Protein AF-A0AAP1FD52-F1 (afdb_monomer)

Solvent-accessible surface area (backbone atoms only — not comparable to full-atom values): 4384 Å² total; per-residue (Å²): 133,74,66,72,75,38,69,67,49,49,51,50,52,51,52,54,50,29,62,76,71,72,48,92,81,88,76,55,76,68,56,48,50,56,46,39,76,76,50,58,89,62,78,91,75,90,82,72,54,71,70,54,52,53,48,29,52,76,69,67,47,61,91,56,83,87,126

Mean predicted aligned error: 7.57 Å

Structure (mmCIF, N/CA/C/O backbone):
data_AF-A0AAP1FD52-F1
#
_entry.id   AF-A0AAP1FD52-F1
#
loop_
_atom_site.group_PDB
_atom_site.id
_atom_site.type_symbol
_atom_site.label_atom_id
_atom_site.label_alt_id
_atom_site.label_comp_id
_atom_site.label_asym_id
_atom_site.label_entity_id
_atom_site.label_seq_id
_atom_site.pdbx_PDB_ins_code
_atom_site.Cartn_x
_atom_site.Cartn_y
_atom_site.Cartn_z
_atom_site.occupancy
_atom_site.B_iso_or_equiv
_atom_site.auth_seq_id
_atom_site.auth_comp_id
_atom_site.auth_asym_id
_atom_site.auth_atom_id
_atom_site.pdbx_PDB_model_num
ATOM 1 N N . MET A 1 1 ? 24.969 7.772 -4.261 1.00 68.81 1 MET A N 1
ATOM 2 C CA . MET A 1 1 ? 24.209 6.818 -5.097 1.00 68.81 1 MET A CA 1
ATOM 3 C C . MET A 1 1 ? 22.890 7.476 -5.437 1.00 68.81 1 MET A C 1
ATOM 5 O O . MET A 1 1 ? 22.299 8.079 -4.552 1.00 68.81 1 MET A O 1
ATOM 9 N N . ASP A 1 2 ? 22.480 7.439 -6.699 1.00 80.06 2 ASP A N 1
ATOM 10 C CA . ASP A 1 2 ? 21.197 8.004 -7.113 1.00 80.06 2 ASP A CA 1
ATOM 11 C C . ASP A 1 2 ? 20.092 6.963 -6.895 1.00 80.06 2 ASP A C 1
ATOM 13 O O . ASP A 1 2 ? 19.970 6.000 -7.653 1.00 80.06 2 ASP A O 1
ATOM 17 N N . ASN A 1 3 ? 19.314 7.145 -5.828 1.00 82.62 3 ASN A N 1
ATOM 18 C CA . ASN A 1 3 ? 18.265 6.206 -5.437 1.00 82.62 3 ASN A CA 1
ATOM 19 C C . ASN A 1 3 ? 17.087 6.203 -6.423 1.00 82.62 3 ASN A C 1
ATOM 21 O O . ASN A 1 3 ? 16.344 5.226 -6.460 1.00 82.62 3 ASN A O 1
ATOM 25 N N . SER A 1 4 ? 16.920 7.240 -7.253 1.00 79.38 4 SER A N 1
ATOM 26 C CA . SER A 1 4 ? 15.824 7.308 -8.234 1.00 79.38 4 SER A CA 1
ATOM 27 C C . SER A 1 4 ? 15.921 6.228 -9.319 1.00 79.38 4 SER A C 1
ATOM 29 O O . SER A 1 4 ? 14.920 5.858 -9.928 1.00 79.38 4 SER A O 1
ATOM 31 N N . LYS A 1 5 ? 17.122 5.674 -9.523 1.00 88.38 5 LYS A N 1
ATOM 32 C CA . LYS A 1 5 ? 17.395 4.611 -10.497 1.00 88.38 5 LYS A CA 1
ATOM 33 C C . LYS A 1 5 ? 17.098 3.209 -9.974 1.00 88.38 5 LYS A C 1
ATOM 35 O O . LYS A 1 5 ? 17.233 2.247 -10.725 1.00 88.38 5 LYS A O 1
ATOM 40 N N . LEU A 1 6 ? 16.728 3.069 -8.700 1.00 89.81 6 LEU A N 1
ATOM 41 C CA . LEU A 1 6 ? 16.326 1.776 -8.162 1.00 89.81 6 LEU A CA 1
ATOM 42 C C . LEU A 1 6 ? 14.988 1.359 -8.796 1.00 89.81 6 LEU A C 1
ATOM 44 O O . LEU A 1 6 ? 14.053 2.163 -8.777 1.00 89.81 6 LEU A O 1
ATOM 48 N N . PRO A 1 7 ? 14.859 0.116 -9.296 1.00 89.25 7 PRO A N 1
ATOM 49 C CA . PRO A 1 7 ? 13.640 -0.346 -9.962 1.00 89.25 7 PRO A CA 1
ATOM 50 C C . PRO A 1 7 ? 12.363 -0.111 -9.145 1.00 89.25 7 PRO A C 1
ATOM 52 O O . PRO A 1 7 ? 11.371 0.376 -9.675 1.00 89.25 7 PRO A O 1
ATOM 55 N N . ILE A 1 8 ? 12.408 -0.354 -7.830 1.00 90.75 8 ILE A N 1
ATOM 56 C CA . ILE A 1 8 ? 11.268 -0.119 -6.932 1.00 90.75 8 ILE A CA 1
ATOM 57 C C . ILE A 1 8 ? 10.801 1.344 -6.937 1.00 90.75 8 ILE A C 1
ATOM 59 O O . ILE A 1 8 ? 9.603 1.611 -6.975 1.00 90.75 8 ILE A O 1
ATOM 63 N N . ASN A 1 9 ? 11.727 2.303 -6.977 1.00 91.31 9 ASN A N 1
ATOM 64 C CA . ASN A 1 9 ? 11.389 3.725 -6.947 1.00 91.31 9 ASN A CA 1
ATOM 65 C C . ASN A 1 9 ? 10.759 4.183 -8.267 1.00 91.31 9 ASN A C 1
ATOM 67 O O . ASN A 1 9 ? 9.870 5.031 -8.260 1.00 91.31 9 ASN A O 1
ATOM 71 N N . GLN A 1 10 ? 11.158 3.580 -9.387 1.00 92.38 10 GLN A N 1
ATOM 72 C CA . GLN A 1 10 ? 10.538 3.824 -10.691 1.00 92.38 10 GLN A CA 1
ATOM 73 C C . GLN A 1 10 ? 9.117 3.250 -10.757 1.00 92.38 10 GLN A C 1
ATOM 75 O O . GLN A 1 10 ? 8.210 3.903 -11.276 1.00 92.38 10 GLN A O 1
ATOM 80 N N . ILE A 1 11 ? 8.906 2.062 -10.181 1.00 92.81 11 ILE A N 1
ATOM 81 C CA . ILE A 1 11 ? 7.579 1.444 -10.077 1.00 92.81 11 ILE A CA 1
ATOM 82 C C . ILE A 1 11 ? 6.661 2.301 -9.191 1.00 92.81 11 ILE A C 1
ATOM 84 O O . ILE A 1 11 ? 5.551 2.628 -9.604 1.00 92.81 11 ILE A O 1
ATOM 88 N N . ILE A 1 12 ? 7.134 2.737 -8.016 1.00 92.38 12 ILE A N 1
ATOM 89 C CA . ILE A 1 12 ? 6.371 3.614 -7.110 1.00 92.38 12 ILE A CA 1
ATOM 90 C C . ILE A 1 12 ? 6.018 4.943 -7.790 1.00 92.38 12 ILE A C 1
ATOM 92 O O . ILE A 1 12 ? 4.883 5.402 -7.677 1.00 92.38 12 ILE A O 1
ATOM 96 N N . ALA A 1 13 ? 6.952 5.554 -8.525 1.00 94.31 13 ALA A N 1
ATOM 97 C CA . ALA A 1 13 ? 6.687 6.796 -9.247 1.00 94.31 13 ALA A CA 1
ATOM 98 C C . ALA A 1 13 ? 5.549 6.637 -10.268 1.00 94.31 13 ALA A C 1
ATOM 100 O O . ALA A 1 13 ? 4.652 7.474 -10.312 1.00 94.31 13 ALA A O 1
ATOM 101 N N . ARG A 1 14 ? 5.538 5.533 -11.026 1.00 94.75 14 ARG A N 1
ATOM 102 C CA . ARG A 1 14 ? 4.457 5.218 -11.974 1.00 94.75 14 ARG A CA 1
ATOM 103 C C . ARG A 1 14 ? 3.119 4.958 -11.288 1.00 94.75 14 ARG A C 1
ATOM 105 O O . ARG A 1 14 ? 2.098 5.416 -11.786 1.00 94.75 14 ARG A O 1
ATOM 112 N N . ILE A 1 15 ? 3.116 4.256 -10.153 1.00 94.56 15 ILE A N 1
ATOM 113 C CA . ILE A 1 15 ? 1.900 4.048 -9.349 1.00 94.56 15 ILE A CA 1
ATOM 114 C C . ILE A 1 15 ? 1.329 5.394 -8.897 1.00 94.56 15 ILE A C 1
ATOM 116 O O . ILE A 1 15 ? 0.136 5.636 -9.059 1.00 94.56 15 ILE A O 1
ATOM 120 N N . ASN A 1 16 ? 2.175 6.281 -8.367 1.00 95.06 16 ASN A N 1
ATOM 121 C CA . ASN A 1 16 ? 1.750 7.598 -7.893 1.00 95.06 16 ASN A CA 1
ATOM 122 C C . ASN A 1 16 ? 1.204 8.472 -9.026 1.00 95.06 16 ASN A C 1
ATOM 124 O O . ASN A 1 16 ? 0.213 9.175 -8.833 1.00 95.06 16 ASN A O 1
ATOM 128 N N . ASP A 1 17 ? 1.837 8.429 -10.197 1.00 96.56 17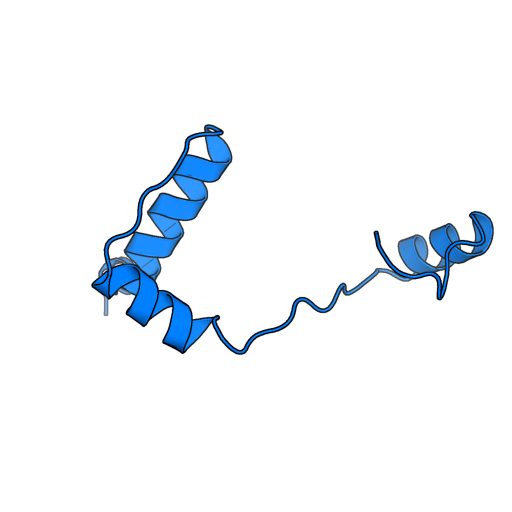 ASP A N 1
ATOM 129 C CA . ASP A 1 17 ? 1.399 9.193 -11.360 1.00 96.56 17 ASP A CA 1
ATOM 130 C C . ASP A 1 17 ? 0.051 8.691 -11.898 1.00 96.56 17 ASP A C 1
ATOM 132 O O . ASP A 1 17 ? -0.883 9.480 -12.042 1.00 96.56 17 ASP A O 1
ATOM 136 N N . ALA A 1 18 ? -0.108 7.375 -12.071 1.00 96.31 18 ALA A N 1
ATOM 137 C CA . ALA A 1 18 ? -1.377 6.776 -12.482 1.00 96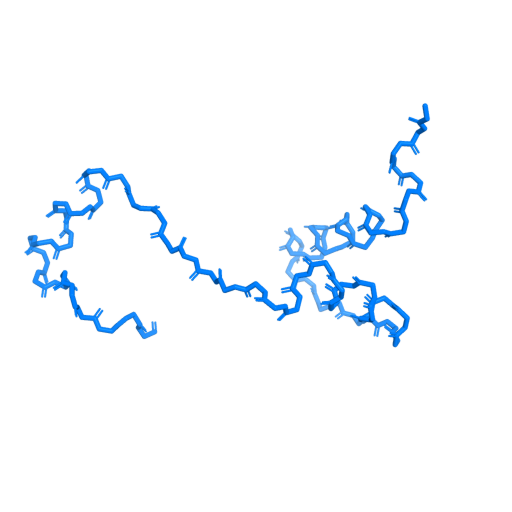.31 18 ALA A CA 1
ATOM 138 C C . ALA A 1 18 ? -2.500 7.065 -11.468 1.00 96.31 18 ALA A C 1
ATOM 140 O O . ALA A 1 18 ? -3.604 7.446 -11.851 1.00 96.31 18 ALA A O 1
ATOM 141 N N . ALA A 1 19 ? -2.212 6.969 -10.163 1.00 95.75 19 ALA A N 1
ATOM 142 C CA . ALA A 1 19 ? -3.174 7.284 -9.107 1.00 95.75 19 ALA A CA 1
ATOM 143 C C . ALA A 1 19 ? -3.611 8.756 -9.131 1.00 95.75 19 ALA A C 1
ATOM 145 O O . ALA A 1 19 ? -4.787 9.055 -8.925 1.00 95.75 19 ALA A O 1
ATOM 146 N N . LYS A 1 20 ? -2.683 9.679 -9.412 1.00 97.12 20 LYS A N 1
ATOM 147 C CA . LYS A 1 20 ? -2.971 11.114 -9.514 1.00 97.12 20 LYS A CA 1
ATOM 148 C C . LYS A 1 20 ? -3.892 11.441 -10.692 1.00 97.12 20 LYS A C 1
ATOM 150 O O . LYS A 1 20 ? -4.707 12.354 -10.577 1.00 97.12 20 LYS A O 1
ATOM 155 N N . HIS A 1 21 ? -3.770 10.704 -11.793 1.00 96.31 21 HIS A N 1
ATOM 156 C CA . HIS A 1 21 ? -4.564 10.912 -13.007 1.00 96.31 21 HIS A CA 1
ATOM 157 C C . HIS A 1 21 ? -5.791 9.987 -13.106 1.00 96.31 21 HIS A C 1
ATOM 159 O O . HIS A 1 21 ? -6.607 10.149 -14.009 1.00 96.31 21 HIS A O 1
ATOM 165 N N . GLY A 1 22 ? -5.971 9.061 -12.156 1.00 94.44 22 GLY A N 1
ATOM 166 C CA . GLY A 1 22 ? -7.086 8.110 -12.149 1.00 94.44 22 GLY A CA 1
ATOM 167 C C . GLY A 1 22 ? -6.985 7.047 -13.247 1.00 94.44 22 GLY A C 1
ATOM 168 O O . GLY A 1 22 ? -8.004 6.552 -13.725 1.00 94.44 22 GLY A O 1
ATOM 169 N N . GLU A 1 23 ? -5.767 6.714 -13.668 1.00 96.00 23 GLU A N 1
ATOM 170 C CA . GLU A 1 23 ? -5.503 5.817 -14.788 1.00 96.00 23 GLU A CA 1
ATOM 171 C C . GLU A 1 23 ? -5.266 4.376 -14.325 1.00 96.00 23 GLU A C 1
ATOM 173 O O . GLU A 1 23 ? -4.711 4.109 -13.256 1.00 96.00 23 GLU A O 1
ATOM 178 N N . ALA A 1 24 ? -5.665 3.419 -15.164 1.00 95.06 24 ALA A N 1
ATOM 179 C CA . ALA A 1 24 ? -5.329 2.020 -14.947 1.00 95.06 24 ALA A CA 1
ATOM 180 C C . ALA A 1 24 ? -3.835 1.785 -15.222 1.00 95.06 24 ALA A C 1
ATOM 182 O O . ALA A 1 24 ? -3.307 2.213 -16.247 1.00 95.06 24 ALA A O 1
ATOM 183 N N . LEU A 1 25 ? -3.169 1.040 -14.338 1.00 95.31 25 LEU A N 1
ATOM 184 C CA . LEU A 1 25 ? -1.765 0.666 -14.489 1.00 95.31 25 LEU A CA 1
ATOM 185 C C . LEU A 1 25 ? -1.637 -0.851 -14.638 1.00 95.31 25 LEU A C 1
ATOM 187 O O . LEU A 1 25 ? -2.058 -1.607 -13.763 1.00 95.31 25 LEU A O 1
ATOM 191 N N . VAL A 1 26 ? -1.011 -1.295 -15.728 1.00 94.81 26 VAL A N 1
ATOM 192 C CA . VAL A 1 26 ? -0.613 -2.695 -15.921 1.00 94.81 26 VAL A CA 1
ATOM 193 C C . VAL A 1 26 ? 0.857 -2.843 -15.538 1.00 94.81 26 VAL A C 1
ATOM 195 O O . VAL A 1 26 ? 1.709 -2.083 -16.002 1.00 94.81 26 VAL A O 1
ATOM 198 N N . LEU A 1 27 ? 1.144 -3.826 -14.687 1.00 93.00 27 LEU A N 1
ATOM 199 C CA . LEU A 1 27 ? 2.494 -4.177 -14.259 1.00 93.00 27 LEU A CA 1
ATOM 200 C C . LEU A 1 27 ? 2.945 -5.468 -14.939 1.00 93.00 27 LEU A C 1
ATOM 202 O O . LEU A 1 27 ? 2.161 -6.396 -15.140 1.00 93.00 27 LEU A O 1
ATOM 206 N N . THR A 1 28 ? 4.227 -5.536 -15.273 1.00 95.31 28 THR A N 1
ATOM 207 C CA . THR A 1 28 ? 4.867 -6.760 -15.760 1.00 95.31 28 THR A CA 1
ATOM 208 C C . THR A 1 28 ? 5.081 -7.758 -14.621 1.00 95.31 28 THR A C 1
ATOM 210 O O . THR A 1 28 ? 5.112 -7.392 -13.446 1.00 95.31 28 THR A O 1
ATOM 213 N N . ALA A 1 29 ? 5.289 -9.034 -14.959 1.00 95.44 29 ALA A N 1
ATOM 214 C CA . ALA A 1 29 ? 5.537 -10.080 -13.963 1.00 95.44 29 ALA A CA 1
ATOM 215 C C . ALA A 1 29 ? 6.750 -9.778 -13.059 1.00 95.44 29 ALA A C 1
ATOM 217 O O . ALA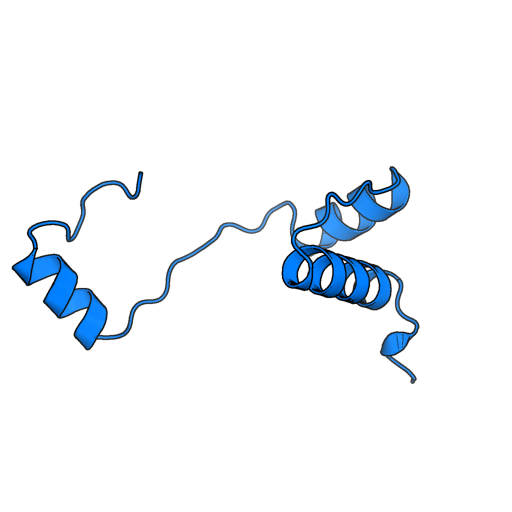 A 1 29 ? 6.721 -10.078 -11.865 1.00 95.44 29 ALA A O 1
ATOM 218 N N . GLU A 1 30 ? 7.796 -9.151 -13.605 1.00 93.69 30 GLU A N 1
ATOM 219 C CA . GLU A 1 30 ? 8.989 -8.789 -12.834 1.00 93.69 30 GLU A CA 1
ATOM 220 C C . GLU A 1 30 ? 8.703 -7.649 -11.847 1.00 93.69 30 GLU A C 1
ATOM 222 O O . GLU A 1 30 ? 9.087 -7.718 -10.682 1.00 93.69 30 GLU A O 1
ATOM 227 N N . GLU A 1 31 ? 7.949 -6.631 -12.267 1.00 93.12 31 GLU A N 1
ATOM 228 C CA . GLU A 1 31 ? 7.545 -5.525 -11.389 1.00 93.12 31 GLU A CA 1
ATOM 229 C C . GLU A 1 31 ? 6.641 -6.004 -10.252 1.00 93.12 31 GLU A C 1
ATOM 231 O O . GLU A 1 31 ? 6.808 -5.581 -9.107 1.00 93.12 31 GLU A O 1
ATOM 236 N N . VAL A 1 32 ? 5.733 -6.941 -10.545 1.00 92.88 32 VAL A N 1
ATOM 237 C CA . VAL A 1 32 ? 4.897 -7.593 -9.528 1.00 92.88 32 VAL A CA 1
ATOM 238 C C . VAL A 1 32 ? 5.766 -8.327 -8.506 1.00 92.88 32 VAL A C 1
ATOM 240 O O . VAL A 1 32 ? 5.522 -8.218 -7.307 1.00 92.88 32 VAL A O 1
ATOM 243 N N . LYS A 1 33 ? 6.810 -9.035 -8.946 1.00 94.50 33 LYS A N 1
ATOM 244 C CA . LYS A 1 33 ? 7.726 -9.754 -8.050 1.00 94.50 33 LYS A CA 1
ATOM 245 C C . LYS A 1 33 ? 8.531 -8.806 -7.158 1.00 94.50 33 LYS A C 1
ATOM 247 O O . LYS A 1 33 ? 8.686 -9.080 -5.967 1.00 94.50 33 LYS A O 1
ATOM 252 N N . ILE A 1 34 ? 9.008 -7.693 -7.716 1.00 92.12 34 ILE A N 1
ATOM 253 C CA . ILE A 1 34 ? 9.723 -6.648 -6.971 1.00 92.12 34 ILE A CA 1
ATOM 254 C C . ILE A 1 34 ? 8.810 -6.053 -5.892 1.00 92.12 34 ILE A C 1
ATOM 256 O O . ILE A 1 34 ? 9.187 -6.028 -4.722 1.00 92.12 34 ILE A O 1
ATOM 260 N N . LEU A 1 35 ? 7.583 -5.662 -6.252 1.00 90.44 35 LEU A N 1
ATOM 261 C CA . LEU A 1 35 ? 6.609 -5.153 -5.284 1.00 90.44 35 LEU A CA 1
ATOM 262 C C . LEU A 1 35 ? 6.243 -6.203 -4.236 1.00 90.44 35 LEU A C 1
ATOM 264 O O . LEU A 1 35 ? 6.207 -5.890 -3.054 1.00 90.44 35 LEU A O 1
ATOM 268 N N . SER A 1 36 ? 6.011 -7.455 -4.631 1.00 91.94 36 SER A N 1
ATOM 269 C CA . SER A 1 36 ? 5.656 -8.522 -3.692 1.00 91.94 36 SER A CA 1
ATOM 270 C C . SER A 1 36 ? 6.743 -8.753 -2.645 1.00 91.94 36 SER A C 1
ATOM 272 O O . SER A 1 36 ? 6.416 -9.008 -1.491 1.00 91.94 36 SER A O 1
ATOM 274 N N . LYS A 1 37 ? 8.023 -8.640 -3.013 1.00 90.50 37 LYS A N 1
ATOM 275 C CA . LYS A 1 37 ? 9.133 -8.761 -2.060 1.00 90.50 37 LYS A CA 1
ATOM 276 C C . LYS A 1 37 ? 9.114 -7.643 -1.016 1.00 90.50 37 LYS A C 1
ATOM 278 O O . LYS A 1 37 ? 9.416 -7.884 0.150 1.00 90.50 37 LYS A O 1
ATOM 283 N N . ASP A 1 38 ? 8.757 -6.434 -1.440 1.00 84.88 38 ASP A N 1
ATOM 284 C CA . ASP A 1 38 ? 8.834 -5.256 -0.586 1.00 84.88 38 ASP A CA 1
ATOM 285 C C . ASP A 1 38 ? 7.538 -4.992 0.182 1.00 84.88 38 ASP A C 1
ATOM 287 O O . ASP A 1 38 ? 7.611 -4.496 1.299 1.00 84.88 38 ASP A O 1
ATOM 291 N N . ILE A 1 39 ? 6.356 -5.308 -0.347 1.00 86.81 39 ILE A N 1
ATOM 292 C CA . ILE A 1 39 ? 5.059 -4.997 0.282 1.00 86.81 39 ILE A CA 1
ATOM 293 C C . ILE A 1 39 ? 4.077 -6.173 0.335 1.00 86.81 39 ILE A C 1
ATOM 295 O O . ILE A 1 39 ? 3.033 -6.033 0.960 1.00 86.81 39 ILE A O 1
ATOM 299 N N . GLY A 1 40 ? 4.392 -7.322 -0.271 1.00 85.69 40 GLY A N 1
ATOM 300 C CA . GLY A 1 40 ? 3.451 -8.445 -0.402 1.00 85.69 40 GLY A CA 1
ATOM 301 C C . GLY A 1 40 ? 2.991 -9.037 0.931 1.00 85.69 40 GLY A C 1
ATOM 302 O O . GLY A 1 40 ? 1.819 -9.361 1.077 1.00 85.69 40 GLY A O 1
ATOM 303 N N . ASP A 1 41 ? 3.882 -9.089 1.922 1.00 87.62 41 ASP A N 1
ATOM 304 C CA . ASP A 1 41 ? 3.569 -9.608 3.263 1.00 87.62 41 ASP A CA 1
ATOM 305 C C . ASP A 1 41 ? 3.126 -8.511 4.248 1.00 87.62 41 ASP A C 1
ATOM 307 O O . ASP A 1 41 ? 2.948 -8.761 5.443 1.00 87.62 41 ASP A O 1
ATOM 311 N N . LYS A 1 42 ? 2.991 -7.261 3.786 1.00 86.56 42 LYS A N 1
ATOM 312 C CA . LYS A 1 42 ? 2.608 -6.142 4.650 1.00 86.56 42 LYS A CA 1
ATOM 313 C C . LYS A 1 42 ? 1.090 -6.034 4.742 1.00 86.56 42 LYS A C 1
ATOM 315 O O . LYS A 1 42 ? 0.376 -6.128 3.749 1.00 86.56 42 LYS A O 1
ATOM 320 N N . VAL A 1 43 ? 0.605 -5.749 5.947 1.00 82.06 43 VAL A N 1
ATOM 321 C CA . VAL A 1 43 ? -0.803 -5.436 6.207 1.00 82.06 43 VAL A CA 1
ATOM 322 C C . VAL A 1 43 ? -0.964 -3.951 6.504 1.00 82.06 43 VAL A C 1
ATOM 324 O O . VAL A 1 43 ? -0.107 -3.331 7.135 1.00 82.06 43 VAL A O 1
ATOM 327 N N . PHE A 1 44 ? -2.071 -3.369 6.048 1.00 83.12 44 PHE A N 1
ATOM 328 C CA . PHE A 1 44 ? -2.423 -1.999 6.392 1.00 83.12 44 PHE A CA 1
ATOM 329 C C . PHE A 1 44 ? -2.889 -1.932 7.850 1.00 83.12 44 PHE A C 1
ATOM 331 O O . PHE A 1 44 ? -3.866 -2.578 8.226 1.00 83.12 44 PHE A O 1
ATOM 338 N N . ILE A 1 45 ? -2.197 -1.131 8.660 1.00 84.12 45 ILE A N 1
ATOM 339 C CA . ILE A 1 45 ? -2.591 -0.826 10.036 1.00 84.12 45 ILE A CA 1
ATOM 340 C C . ILE A 1 45 ? -3.010 0.648 10.069 1.00 84.12 45 ILE A C 1
ATOM 342 O O . ILE A 1 45 ? -2.140 1.517 9.968 1.00 84.12 45 ILE A O 1
ATOM 346 N N . PRO A 1 46 ? -4.314 0.960 10.185 1.00 80.62 46 PRO A N 1
ATOM 347 C CA . PRO A 1 46 ? -4.759 2.340 10.299 1.00 80.62 46 PRO A CA 1
ATOM 348 C C . PRO A 1 46 ? -4.282 2.918 11.632 1.00 80.62 46 PRO A C 1
ATOM 350 O O . PRO A 1 46 ? -4.706 2.478 12.701 1.00 80.62 46 PRO A O 1
ATOM 35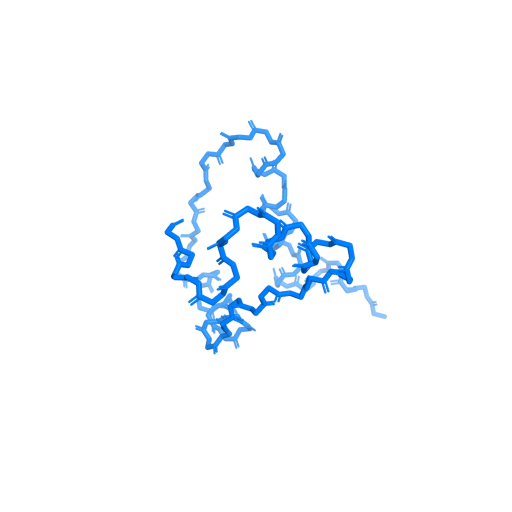3 N N . VAL A 1 47 ? -3.406 3.917 11.565 1.00 87.44 47 VAL A N 1
ATOM 354 C CA . VAL A 1 47 ? -3.032 4.727 12.726 1.00 87.44 47 VAL A CA 1
ATOM 355 C C . VAL A 1 47 ? -3.939 5.945 12.741 1.00 87.44 47 VAL A C 1
ATOM 357 O O . VAL A 1 47 ? -3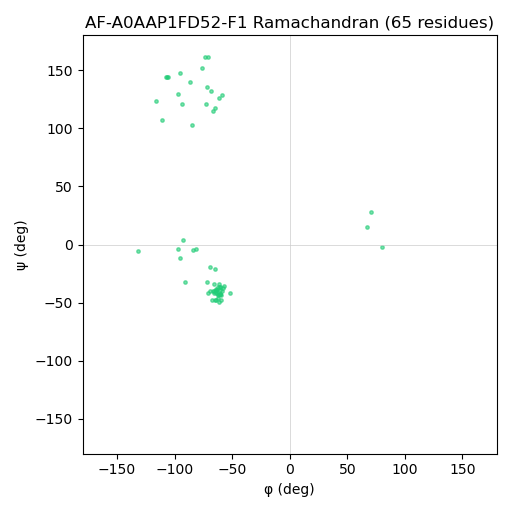.978 6.709 11.778 1.00 87.44 47 VAL A O 1
ATOM 360 N N . LEU A 1 48 ? -4.690 6.098 13.825 1.00 88.94 48 LEU A N 1
ATOM 361 C CA . LEU A 1 48 ? -5.647 7.180 13.999 1.00 88.94 48 LEU A CA 1
ATOM 362 C C . LEU A 1 48 ? -5.108 8.190 15.003 1.00 88.94 48 LEU A C 1
AT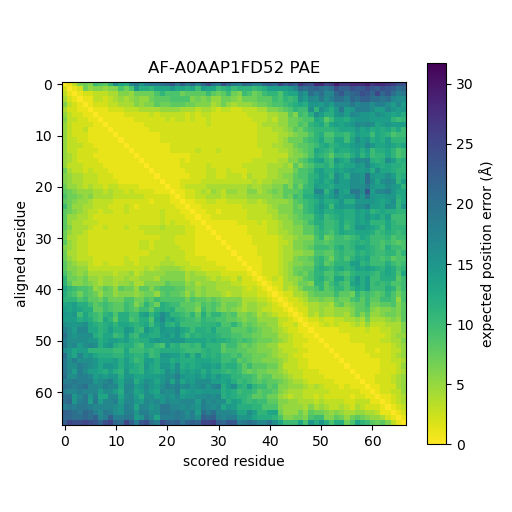OM 364 O O . LEU A 1 48 ? -4.482 7.812 15.996 1.00 88.94 48 LEU A O 1
ATOM 368 N N . THR A 1 49 ? -5.390 9.469 14.771 1.00 93.25 49 THR A N 1
ATOM 369 C CA . THR A 1 49 ? -5.176 10.486 15.802 1.00 93.25 49 THR A CA 1
ATOM 370 C C . THR A 1 49 ? -6.203 10.323 16.920 1.00 93.25 49 THR A C 1
ATOM 372 O O . THR A 1 49 ? -7.264 9.716 16.738 1.00 93.25 49 THR A O 1
ATOM 375 N N . ASN A 1 50 ? -5.923 10.908 18.083 1.00 95.06 50 ASN A N 1
ATOM 376 C CA . ASN A 1 50 ? -6.859 10.873 19.204 1.00 95.06 50 ASN A CA 1
ATOM 377 C C . ASN A 1 50 ? -8.214 11.491 18.834 1.00 95.06 50 ASN A C 1
ATOM 379 O O . ASN A 1 50 ? -9.256 10.966 19.219 1.00 95.06 50 ASN A O 1
ATOM 383 N N . GLU A 1 51 ? -8.222 12.561 18.037 1.00 96.25 51 GLU A N 1
ATOM 384 C CA . GLU A 1 51 ? -9.446 13.213 17.568 1.00 96.25 51 GLU A CA 1
ATOM 385 C C . GLU A 1 51 ? -10.286 12.265 16.705 1.00 96.25 51 GLU A C 1
ATOM 387 O O . GLU A 1 51 ? -11.503 12.179 16.880 1.00 96.25 51 GLU A O 1
ATOM 392 N N . GLN A 1 52 ? -9.640 11.506 15.815 1.00 92.19 52 GLN A N 1
ATOM 393 C CA . GLN A 1 52 ? -10.308 10.509 14.978 1.00 92.19 52 GLN A CA 1
ATOM 394 C C . GLN A 1 52 ? -10.865 9.353 15.817 1.00 92.19 52 GLN A C 1
ATOM 396 O O . GLN A 1 52 ? -11.994 8.921 15.589 1.00 92.19 52 GLN A O 1
ATOM 401 N N . VAL A 1 53 ? -10.128 8.889 16.833 1.00 93.12 53 VAL A N 1
ATOM 402 C CA . VAL A 1 53 ? -10.614 7.857 17.766 1.00 93.12 53 VAL A CA 1
ATOM 403 C C . VAL A 1 53 ? -11.841 8.348 18.539 1.00 93.12 53 VAL A C 1
ATOM 405 O O . VAL A 1 53 ? -12.846 7.642 18.608 1.00 93.12 53 VAL A O 1
ATOM 408 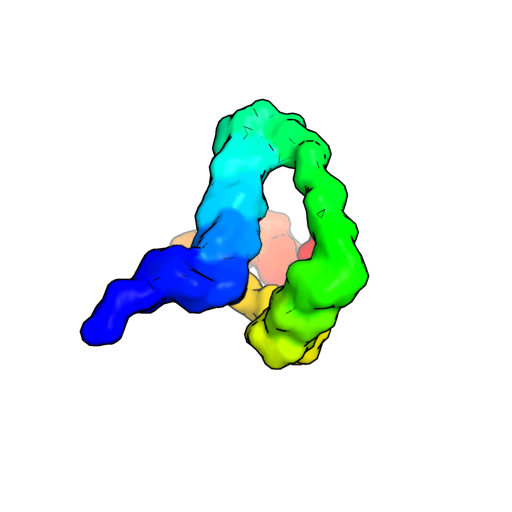N N . VAL A 1 54 ? -11.805 9.571 19.075 1.00 96.06 54 VAL A N 1
ATOM 409 C CA . VAL A 1 54 ? -12.950 10.174 19.780 1.00 96.06 54 VAL A CA 1
ATOM 410 C C . VAL A 1 54 ? -14.161 10.296 18.855 1.00 96.06 54 VAL A C 1
ATOM 412 O O . VAL A 1 54 ? -15.289 10.040 19.278 1.00 96.06 54 VAL A O 1
ATOM 415 N N . GLN A 1 55 ? -13.948 10.648 17.588 1.00 94.50 55 GLN A N 1
ATOM 416 C CA . GLN A 1 55 ? -15.025 10.717 16.608 1.00 94.50 55 GLN A CA 1
ATOM 417 C C . GLN A 1 55 ? -15.662 9.341 16.359 1.00 94.50 55 GLN A C 1
ATOM 419 O O . GLN A 1 55 ? -16.887 9.229 16.355 1.00 94.50 55 GLN A O 1
ATOM 424 N N . LEU A 1 56 ? -14.862 8.275 16.261 1.00 93.00 56 LEU A N 1
ATOM 425 C CA . LEU A 1 56 ? -15.379 6.907 16.137 1.00 93.00 56 L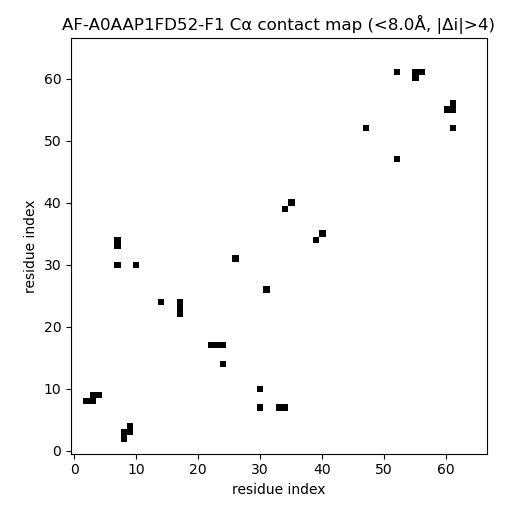EU A CA 1
ATOM 426 C C . LEU A 1 56 ? -16.212 6.473 17.349 1.00 93.00 56 LEU A C 1
ATOM 428 O O . LEU A 1 56 ? -17.186 5.739 17.179 1.00 93.00 56 LEU A O 1
ATOM 432 N N . VAL A 1 57 ? -15.868 6.928 18.559 1.00 93.56 57 VAL A N 1
ATOM 433 C CA . VAL A 1 57 ? -16.687 6.693 19.763 1.00 93.56 57 VAL A CA 1
ATOM 434 C C . VAL A 1 57 ? -18.033 7.401 19.645 1.00 93.56 57 VAL A C 1
ATOM 436 O O . VAL A 1 57 ? -19.068 6.777 19.866 1.00 93.56 57 VAL A O 1
ATOM 439 N N . LYS A 1 58 ? -18.036 8.683 19.257 1.00 95.69 58 LYS A N 1
ATOM 440 C CA . LYS A 1 58 ? -19.267 9.479 19.094 1.00 95.69 58 LYS A CA 1
ATOM 441 C C . L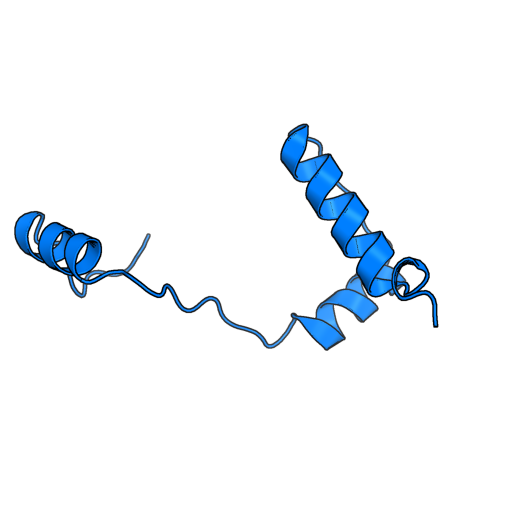YS A 1 58 ? -20.203 8.890 18.043 1.00 95.69 58 LYS A C 1
ATOM 443 O O . LYS A 1 58 ? -21.415 8.914 18.215 1.00 95.69 58 LYS A O 1
ATOM 448 N N . GLU A 1 59 ? -19.638 8.341 16.975 1.00 95.00 59 GLU A N 1
ATOM 449 C CA . GLU A 1 59 ? -20.391 7.679 15.910 1.00 95.00 59 GLU A CA 1
ATOM 450 C C . GLU A 1 59 ? -20.787 6.233 16.252 1.00 95.00 59 GLU A C 1
ATOM 452 O O . GLU A 1 59 ? -21.454 5.578 15.453 1.00 95.00 59 GLU A O 1
ATOM 457 N N . GLY A 1 60 ? -20.364 5.708 17.409 1.00 93.12 60 GLY A N 1
ATOM 458 C CA . GLY A 1 60 ? -20.608 4.324 17.820 1.00 93.12 60 GLY A CA 1
ATOM 459 C C . GLY A 1 60 ? -19.885 3.280 16.961 1.00 93.12 60 GLY A C 1
ATOM 460 O O . GLY A 1 60 ? -20.230 2.102 17.014 1.00 93.12 60 GLY A O 1
ATOM 461 N N . LYS A 1 61 ? -18.899 3.693 16.157 1.00 92.56 61 LYS A N 1
ATOM 462 C CA . LYS A 1 61 ? -18.177 2.852 15.187 1.00 92.56 61 LYS A CA 1
ATOM 463 C C . LYS A 1 61 ? -16.873 2.270 15.728 1.00 92.56 61 LYS A C 1
ATOM 465 O O . LYS A 1 61 ? -16.291 1.398 15.086 1.00 92.56 61 LYS A O 1
ATOM 470 N N . LEU A 1 62 ? -16.393 2.735 16.884 1.00 90.44 62 LEU A N 1
ATOM 471 C CA . LEU A 1 62 ? -15.162 2.208 17.472 1.00 90.44 62 LEU A CA 1
ATOM 472 C C . LEU A 1 62 ? -15.295 0.697 17.738 1.00 90.44 62 LEU A C 1
ATOM 474 O O . LEU A 1 62 ? -16.259 0.250 18.354 1.00 90.44 62 LEU A O 1
ATOM 478 N N . GLY A 1 63 ? -14.325 -0.089 17.262 1.00 85.94 63 GLY A N 1
ATOM 479 C CA . GLY A 1 63 ? -14.321 -1.551 17.393 1.00 85.94 63 GLY A CA 1
ATOM 480 C C . GLY A 1 63 ? -15.198 -2.297 16.378 1.00 85.94 63 GLY A C 1
ATOM 481 O O . GLY A 1 63 ? -15.186 -3.527 16.361 1.00 85.94 63 GLY A O 1
ATOM 482 N N . GLN A 1 64 ? -15.926 -1.591 15.504 1.00 87.62 64 GLN A N 1
ATOM 483 C CA . GLN A 1 64 ? -16.631 -2.222 14.389 1.00 87.62 64 GLN A CA 1
ATOM 484 C C . GLN A 1 64 ? -15.655 -2.599 13.265 1.00 87.62 64 GLN A C 1
ATOM 486 O O . GLN A 1 64 ? -14.622 -1.957 13.072 1.00 87.62 64 GLN A O 1
ATOM 491 N N . LYS A 1 65 ? -15.990 -3.641 12.492 1.00 81.12 65 LYS A N 1
ATOM 492 C CA . LYS A 1 65 ? -15.217 -4.006 11.296 1.00 81.12 65 LYS A CA 1
ATOM 493 C C . LYS A 1 65 ? -15.261 -2.853 10.294 1.00 81.12 65 LYS A C 1
ATOM 495 O O . LYS A 1 65 ? -16.347 -2.427 9.905 1.00 81.12 65 LYS A O 1
ATOM 500 N N . ILE A 1 66 ? -14.088 -2.402 9.859 1.00 73.69 66 ILE A N 1
ATOM 501 C CA . ILE A 1 66 ? -13.964 -1.502 8.711 1.00 73.69 66 ILE A CA 1
ATOM 502 C C . ILE A 1 66 ? -14.442 -2.301 7.489 1.00 73.69 66 ILE A C 1
ATOM 504 O O . ILE A 1 66 ? -13.900 -3.373 7.216 1.00 73.69 66 ILE A O 1
ATOM 508 N N . LYS A 1 67 ? -15.524 -1.841 6.854 1.00 59.06 67 LYS A N 1
ATOM 509 C CA . LYS A 1 67 ? -16.057 -2.404 5.608 1.00 59.06 67 LYS A CA 1
ATOM 510 C C . LYS A 1 67 ? -15.443 -1.703 4.411 1.00 59.06 67 LYS A C 1
ATOM 512 O O . LYS A 1 67 ? -15.239 -0.474 4.523 1.00 59.06 67 LYS A O 1
#

Foldseek 3Di:
DPPCPPLLNVLVVVVVVCVVVVHDDDDDPVNVVVCCVVPVPPDDDDDDDPVRQVVCVVVVNPPPDDD

Radius of gyration: 17.54 Å; Cα contacts (8 Å, |Δi|>4): 20; chains: 1; bounding box: 45×23×36 Å

Organism: Acinetobacter baumannii (NCBI:txid470)

Secondary structure (DSSP, 8-state):
--GGGSHHHHHHHHHHHHHHHT------HHHHHHHHHHHTT--------HHHHHHHHHTT-TTSPP-

pLDDT: mean 90.09, std 6.88, range [59.06, 97.12]

Sequence (67 aa):
MDNSKLPINQIIARINDAAKHGEALVLTAEEVKILSKDIGDKVFIPVLTNEQVVQLVKEGKLGQKIK

Nearest PDB structures (foldseek):
  8e04-assembly1_A  TM=3.214E-01  e=3.359E+00  Homo sapiens